Protein AF-A0A2G7GQF1-F1 (afdb_monomer_lite)

pLDDT: mean 88.8, std 12.89, range [48.72, 98.44]

Sequence (155 aa):
MIDSLTLSLQQREAQQLVEPTGWARVDRNIDKIVQALANAKNEEDYQAVGLLCREAIISLAQAVYDPNLHPSLDEVNPSKTDAKRMLEDYIATQLLGGSNESLRKYVKDAYQLTVTLQHKRNANFRETALCVEATRSLVNAIAIISGQRDPYIDF

Foldseek 3Di:
DQDPVNVVVVVVVVVPVDPALPLVQLRVLLVVLVVLLVPDDALVSLLVSLVSLLSSLLSLLLVQADCVQFPFPVNDDDDSSNSVRSVLSSCCRLQDDPVCPVVSVLLNVLVVLSVVLNPDSHRDSVSSVSNSVSSVVNSVSSSVSVCSPPDDDDD

Radius of gyration: 17.21 Å; chains: 1; bounding box: 61×35×44 Å

Structure (mmCIF, N/CA/C/O backbone):
data_AF-A0A2G7GQF1-F1
#
_entry.id   AF-A0A2G7GQF1-F1
#
loop_
_atom_site.group_PDB
_atom_site.id
_atom_site.type_symbol
_atom_site.label_atom_id
_atom_site.label_alt_id
_atom_site.label_comp_id
_atom_site.label_asym_id
_atom_site.label_entity_id
_atom_site.label_seq_id
_atom_site.pdbx_PDB_ins_code
_atom_site.Cartn_x
_atom_site.Cartn_y
_atom_site.Cartn_z
_atom_site.occupancy
_atom_site.B_iso_or_equiv
_atom_site.auth_seq_id
_atom_site.auth_comp_id
_atom_site.auth_asym_id
_atom_site.auth_atom_id
_atom_site.pdbx_PDB_model_num
ATOM 1 N N . MET A 1 1 ? -39.326 -4.809 3.676 1.00 53.56 1 MET A N 1
ATOM 2 C CA . MET A 1 1 ? -38.369 -4.753 4.799 1.00 53.56 1 MET A CA 1
ATOM 3 C C . MET A 1 1 ? -37.275 -5.743 4.443 1.00 53.56 1 MET A C 1
ATOM 5 O O . MET A 1 1 ? -37.573 -6.925 4.380 1.00 53.56 1 MET A O 1
ATOM 9 N N . ILE A 1 2 ? -36.102 -5.271 4.012 1.00 52.12 2 ILE A N 1
ATOM 10 C CA . ILE A 1 2 ? -34.994 -6.166 3.645 1.00 52.12 2 ILE A CA 1
ATOM 11 C C . ILE A 1 2 ? -34.480 -6.774 4.949 1.00 52.12 2 ILE A C 1
ATOM 13 O O . ILE A 1 2 ? -34.131 -6.032 5.865 1.00 52.12 2 ILE A O 1
ATOM 17 N N . ASP A 1 3 ? -34.530 -8.100 5.057 1.00 77.19 3 ASP A N 1
ATOM 18 C CA . ASP A 1 3 ? -34.190 -8.806 6.290 1.00 77.19 3 ASP A CA 1
ATOM 19 C C . ASP A 1 3 ? -32.677 -8.726 6.558 1.00 77.19 3 ASP A C 1
ATOM 21 O O . ASP A 1 3 ? -31.877 -8.702 5.618 1.00 77.19 3 ASP A O 1
ATOM 25 N N . SER A 1 4 ? -32.280 -8.676 7.830 1.00 69.69 4 SER A N 1
ATOM 26 C CA . SER A 1 4 ? -30.897 -8.412 8.285 1.00 69.69 4 SER A CA 1
ATOM 27 C C . SER A 1 4 ? -29.850 -9.377 7.703 1.00 69.69 4 SER A C 1
ATOM 29 O O . SER A 1 4 ? -28.697 -9.007 7.466 1.00 69.69 4 SER A O 1
ATOM 31 N N . LEU A 1 5 ? -30.271 -10.604 7.393 1.00 71.94 5 LEU A N 1
ATOM 32 C CA . LEU A 1 5 ? -29.480 -11.613 6.691 1.00 71.94 5 LEU A CA 1
ATOM 33 C C . LEU A 1 5 ? -29.147 -11.191 5.255 1.00 71.94 5 LEU A C 1
ATOM 35 O O . LEU A 1 5 ? -28.013 -11.323 4.818 1.00 71.94 5 LEU A O 1
ATOM 39 N N . THR A 1 6 ? -30.101 -10.602 4.542 1.00 71.19 6 THR A N 1
ATOM 40 C CA . THR A 1 6 ? -29.898 -10.095 3.176 1.00 71.19 6 THR A CA 1
ATOM 41 C C . THR A 1 6 ? -28.941 -8.906 3.171 1.00 71.19 6 THR A C 1
ATOM 43 O O . THR A 1 6 ? -28.067 -8.816 2.317 1.00 71.19 6 THR A O 1
ATOM 46 N N . LEU A 1 7 ? -29.061 -8.020 4.168 1.00 67.25 7 LEU A N 1
ATOM 47 C CA . LEU A 1 7 ? -28.183 -6.859 4.307 1.00 67.25 7 LEU A CA 1
ATOM 48 C C . LEU A 1 7 ? -26.737 -7.280 4.621 1.00 67.25 7 LEU A C 1
ATOM 50 O O . LEU A 1 7 ? -25.797 -6.747 4.041 1.00 67.25 7 LEU A O 1
ATOM 54 N N . SER A 1 8 ? -26.560 -8.263 5.509 1.00 64.44 8 SER A N 1
ATOM 55 C CA . SER A 1 8 ? -25.238 -8.797 5.862 1.00 64.44 8 SER A CA 1
ATOM 56 C C . SER A 1 8 ? -24.597 -9.610 4.733 1.00 64.44 8 SER A C 1
ATOM 58 O O . SER A 1 8 ? -23.379 -9.557 4.571 1.00 64.44 8 SER A O 1
ATOM 60 N N . LEU A 1 9 ? -25.392 -10.308 3.917 1.00 63.69 9 LEU A N 1
ATOM 61 C CA . LEU A 1 9 ? -24.915 -10.976 2.704 1.00 63.69 9 LEU A CA 1
ATOM 62 C C . LEU A 1 9 ? -24.487 -9.965 1.640 1.00 63.69 9 LEU A C 1
ATOM 64 O O . LEU A 1 9 ? -23.380 -10.080 1.134 1.00 63.69 9 LEU A O 1
ATOM 68 N N . GLN A 1 10 ? -25.279 -8.919 1.390 1.00 56.94 10 GLN A N 1
ATOM 69 C CA . GLN A 1 10 ? -24.894 -7.844 0.468 1.00 56.94 10 GLN A CA 1
ATOM 70 C C . GLN A 1 10 ? -23.654 -7.077 0.949 1.00 56.94 10 GLN A C 1
ATOM 72 O O . GLN A 1 10 ? -22.807 -6.702 0.144 1.00 56.94 10 GLN A O 1
ATOM 77 N N . GLN A 1 11 ? -23.504 -6.864 2.260 1.00 55.69 11 GLN A N 1
ATOM 78 C CA . GLN A 1 11 ? -22.294 -6.267 2.835 1.00 55.69 11 GLN A CA 1
ATOM 79 C C . GLN A 1 11 ? -21.071 -7.180 2.690 1.00 55.69 11 GLN A C 1
ATOM 81 O O . GLN A 1 11 ? -19.982 -6.681 2.415 1.00 55.69 11 GLN A O 1
ATOM 86 N N . ARG A 1 12 ? -21.242 -8.501 2.834 1.00 52.59 12 ARG A N 1
ATOM 87 C CA . ARG A 1 12 ? -20.180 -9.486 2.588 1.00 52.59 12 ARG A CA 1
ATOM 88 C C . ARG A 1 12 ? -19.806 -9.569 1.113 1.00 52.59 12 ARG A C 1
ATOM 90 O O . ARG A 1 12 ? -18.622 -9.524 0.818 1.00 52.59 12 ARG A O 1
ATOM 97 N N . GLU A 1 13 ? -20.778 -9.613 0.206 1.00 50.56 13 GLU A N 1
ATOM 98 C CA . GLU A 1 13 ? -20.553 -9.611 -1.246 1.00 50.56 13 GLU A CA 1
ATOM 99 C C . GLU A 1 13 ? -19.861 -8.319 -1.702 1.00 50.56 13 GLU A C 1
ATOM 101 O O . GLU A 1 13 ? -18.904 -8.373 -2.468 1.00 50.56 13 GLU A O 1
ATOM 106 N N . ALA A 1 14 ? -20.255 -7.158 -1.165 1.00 50.78 14 ALA A N 1
ATOM 107 C CA . ALA A 1 14 ? -19.585 -5.887 -1.443 1.00 50.78 14 ALA A CA 1
ATOM 108 C C . ALA A 1 14 ? -18.156 -5.823 -0.866 1.00 50.78 14 ALA A C 1
ATOM 110 O O . ALA A 1 14 ? -17.279 -5.203 -1.467 1.00 50.78 14 ALA A O 1
ATOM 111 N N . GLN A 1 15 ? -17.898 -6.476 0.275 1.00 50.59 15 GLN A N 1
ATOM 112 C CA . GLN A 1 15 ? -16.542 -6.667 0.810 1.00 50.59 15 GLN A CA 1
ATOM 113 C C . GLN A 1 15 ? -15.720 -7.665 -0.026 1.00 50.59 15 GLN A C 1
ATOM 115 O O . GLN A 1 15 ? -14.504 -7.516 -0.109 1.00 50.59 15 GLN A O 1
ATOM 120 N N . GLN A 1 16 ? -16.371 -8.630 -0.682 1.00 48.72 16 GLN A N 1
ATOM 121 C CA . GLN A 1 16 ? -15.760 -9.654 -1.538 1.00 48.72 16 GLN A CA 1
ATOM 122 C C . GLN A 1 16 ? -15.339 -9.154 -2.929 1.00 48.72 16 GLN A C 1
ATOM 124 O O . GLN A 1 16 ? -14.656 -9.882 -3.642 1.00 48.72 16 GLN A O 1
ATOM 129 N N . LEU A 1 17 ? -15.714 -7.934 -3.329 1.00 51.75 17 LEU A N 1
ATOM 130 C CA . LEU A 1 17 ? -15.418 -7.402 -4.668 1.00 51.75 17 LEU A CA 1
ATOM 131 C C . LEU A 1 17 ? -13.939 -7.068 -4.911 1.00 51.75 17 LEU A C 1
ATOM 133 O O . LEU A 1 17 ? -13.555 -6.847 -6.057 1.00 51.75 17 LEU A O 1
ATOM 137 N N . VAL A 1 18 ? -13.103 -7.004 -3.872 1.00 61.78 18 VAL A N 1
ATOM 138 C CA . VAL A 1 18 ? -11.657 -6.858 -4.066 1.00 61.78 18 VAL A CA 1
ATOM 139 C C . VAL A 1 18 ? -11.042 -8.237 -3.965 1.00 61.78 18 VAL A C 1
ATOM 141 O O . VAL A 1 18 ? -10.831 -8.750 -2.867 1.00 61.78 18 VAL A O 1
ATOM 144 N N . GLU A 1 19 ? -10.768 -8.838 -5.119 1.00 77.38 19 GLU A N 1
ATOM 145 C CA . GLU A 1 19 ? -10.019 -10.086 -5.162 1.00 77.38 19 GLU A CA 1
ATOM 146 C C . GLU A 1 19 ? -8.709 -9.937 -4.367 1.00 77.38 19 GLU A C 1
ATOM 148 O O . GLU A 1 19 ? -8.081 -8.875 -4.421 1.00 77.38 19 GLU A O 1
ATOM 153 N N . PRO A 1 20 ? -8.255 -10.962 -3.630 1.00 87.44 20 PRO A N 1
ATOM 154 C CA . PRO A 1 20 ? -6.952 -10.926 -2.975 1.00 87.44 20 PRO A CA 1
ATOM 155 C C . PRO A 1 20 ? -5.849 -10.605 -3.982 1.00 87.44 20 PRO A C 1
ATOM 157 O O . PRO A 1 20 ? -5.920 -11.013 -5.141 1.00 87.44 20 PRO A O 1
ATOM 160 N N . THR A 1 21 ? -4.829 -9.866 -3.563 1.00 93.19 21 THR A N 1
ATOM 161 C CA . THR A 1 21 ? -3.654 -9.612 -4.404 1.00 93.19 21 THR A CA 1
ATOM 162 C C . THR A 1 21 ? -2.839 -10.878 -4.634 1.00 93.19 21 THR A C 1
ATOM 164 O O . THR A 1 21 ? -1.997 -10.892 -5.508 1.00 93.19 21 THR A O 1
ATOM 167 N N . GLY A 1 22 ? -3.019 -11.938 -3.845 1.00 93.00 22 GLY A N 1
ATOM 168 C CA . GLY A 1 22 ? -2.166 -13.128 -3.914 1.00 93.00 22 GLY A CA 1
ATOM 169 C C . GLY A 1 22 ? -0.879 -12.976 -3.097 1.00 93.00 22 GLY A C 1
ATOM 170 O O . GLY A 1 22 ? -0.260 -13.973 -2.719 1.00 93.00 22 GLY A O 1
ATOM 171 N N . TRP A 1 23 ? -0.519 -11.753 -2.695 1.00 97.25 23 TRP A N 1
ATOM 172 C CA . TRP A 1 23 ? 0.494 -11.519 -1.673 1.00 97.25 23 TRP A CA 1
ATOM 173 C C . TRP A 1 23 ? -0.133 -11.643 -0.285 1.00 97.25 23 TRP A C 1
ATOM 175 O O . TRP A 1 23 ? -0.563 -10.664 0.324 1.00 97.25 23 TRP A O 1
ATOM 185 N N . ALA A 1 24 ? -0.104 -12.856 0.272 1.00 96.38 24 ALA A N 1
ATOM 186 C CA . ALA A 1 24 ? -0.789 -13.200 1.523 1.00 96.38 24 ALA A CA 1
ATOM 187 C C . ALA A 1 24 ? -0.537 -12.234 2.702 1.00 96.38 24 ALA A C 1
ATOM 189 O O . ALA A 1 24 ? -1.401 -12.054 3.560 1.00 96.38 24 ALA A O 1
ATOM 190 N N . ARG A 1 25 ? 0.649 -11.612 2.800 1.00 97.50 25 ARG A N 1
ATOM 191 C CA . ARG A 1 25 ? 0.923 -10.615 3.852 1.00 97.50 25 ARG A CA 1
ATOM 192 C C . ARG A 1 25 ? 0.217 -9.282 3.589 1.00 97.50 25 ARG A C 1
ATOM 194 O O . ARG A 1 25 ? -0.290 -8.698 4.542 1.00 97.50 25 ARG A O 1
ATOM 201 N N . VAL A 1 26 ? 0.178 -8.831 2.337 1.00 98.06 26 VAL A N 1
ATOM 202 C CA . VAL A 1 26 ? -0.535 -7.616 1.922 1.00 98.06 26 VAL A CA 1
ATOM 203 C C . VAL A 1 26 ? -2.026 -7.795 2.181 1.00 98.06 26 VAL A C 1
ATOM 205 O O . VAL A 1 26 ? -2.612 -6.978 2.886 1.00 98.06 26 VAL A O 1
ATOM 208 N N . ASP A 1 27 ? -2.596 -8.917 1.739 1.00 97.00 27 ASP A N 1
ATOM 209 C CA . ASP A 1 27 ? -4.024 -9.221 1.894 1.00 97.00 27 ASP A CA 1
ATOM 210 C C . ASP A 1 27 ? -4.448 -9.217 3.370 1.00 97.00 27 ASP A C 1
ATOM 212 O O . ASP A 1 27 ? -5.345 -8.476 3.769 1.00 97.00 27 ASP A O 1
ATOM 216 N N . ARG A 1 28 ? -3.703 -9.925 4.234 1.00 96.88 28 ARG A N 1
ATOM 217 C CA . ARG A 1 28 ? -3.961 -9.914 5.685 1.00 96.88 28 ARG A CA 1
ATOM 218 C C . ARG A 1 28 ? -3.863 -8.525 6.310 1.00 96.88 28 ARG A C 1
ATOM 220 O O . ARG A 1 28 ? -4.551 -8.255 7.293 1.00 96.88 28 ARG A O 1
ATOM 227 N N . ASN A 1 29 ? -2.965 -7.669 5.825 1.00 97.38 29 ASN A N 1
ATOM 228 C CA . ASN A 1 29 ? -2.855 -6.310 6.348 1.00 97.38 29 ASN A CA 1
ATOM 229 C C . ASN A 1 29 ? -4.046 -5.456 5.911 1.00 97.38 29 ASN A C 1
ATOM 231 O O . ASN A 1 29 ? -4.565 -4.705 6.732 1.00 97.38 29 ASN A O 1
ATOM 235 N N . ILE A 1 30 ? -4.520 -5.607 4.673 1.00 96.94 30 ILE A N 1
ATOM 236 C CA . ILE A 1 30 ? -5.715 -4.911 4.184 1.00 96.94 30 ILE A CA 1
ATOM 237 C C . ILE A 1 30 ? -6.952 -5.321 4.987 1.00 96.94 30 ILE A C 1
ATOM 239 O O . ILE A 1 30 ? -7.674 -4.441 5.458 1.00 96.94 30 ILE A O 1
ATOM 243 N N . ASP A 1 31 ? -7.139 -6.613 5.258 1.00 95.62 31 ASP A N 1
ATOM 244 C CA . ASP A 1 31 ? -8.241 -7.091 6.103 1.00 95.62 31 ASP A CA 1
ATOM 245 C C . ASP A 1 31 ? -8.203 -6.462 7.501 1.00 95.62 31 ASP A C 1
ATOM 247 O O . ASP A 1 31 ? -9.212 -5.957 8.002 1.00 95.62 31 ASP A O 1
ATOM 251 N N . LYS A 1 32 ? -7.018 -6.431 8.125 1.00 96.94 32 LYS A N 1
ATOM 252 C CA . LYS A 1 32 ? -6.823 -5.797 9.437 1.00 96.94 32 LYS A CA 1
ATOM 253 C C . LYS A 1 32 ? -7.129 -4.305 9.408 1.00 96.94 32 LYS A C 1
ATOM 255 O O . LYS A 1 32 ? -7.743 -3.809 10.346 1.00 96.94 32 LYS A O 1
ATOM 260 N N . ILE A 1 33 ? -6.712 -3.591 8.361 1.00 96.44 33 ILE A N 1
ATOM 261 C CA . ILE A 1 33 ? -6.980 -2.156 8.203 1.00 96.44 33 ILE A CA 1
ATOM 262 C C . ILE A 1 33 ? -8.487 -1.901 8.140 1.00 96.44 33 ILE A C 1
ATOM 264 O O . ILE A 1 33 ? -8.988 -1.031 8.851 1.00 96.44 33 ILE A O 1
ATOM 268 N N . VAL A 1 34 ? -9.213 -2.673 7.324 1.00 94.69 34 VAL A N 1
ATOM 269 C CA . VAL A 1 34 ? -10.669 -2.538 7.170 1.00 94.69 34 VAL A CA 1
ATOM 270 C C . VAL A 1 34 ? -11.377 -2.804 8.498 1.00 94.69 34 VAL A C 1
ATOM 272 O O . VAL A 1 34 ? -12.217 -2.008 8.920 1.00 94.69 34 VAL A O 1
ATOM 275 N N . GLN A 1 35 ? -11.002 -3.881 9.191 1.00 95.50 35 GLN A N 1
ATOM 276 C CA . GLN A 1 35 ? -11.566 -4.211 10.501 1.00 95.50 35 GLN A CA 1
ATOM 277 C C . GLN A 1 35 ? -11.243 -3.145 11.555 1.00 95.50 35 GLN A C 1
ATOM 279 O O . GLN A 1 35 ? -12.116 -2.781 12.341 1.00 95.50 35 GLN A O 1
ATOM 284 N N . ALA A 1 36 ? -10.016 -2.623 11.579 1.00 95.88 36 ALA A N 1
ATOM 285 C CA . ALA A 1 36 ? -9.610 -1.601 12.535 1.00 95.88 36 ALA A CA 1
ATOM 286 C C . ALA A 1 36 ? -10.355 -0.280 12.298 1.00 95.88 36 ALA A C 1
ATOM 288 O O . ALA A 1 36 ? -10.904 0.282 13.243 1.00 95.88 36 ALA A O 1
ATOM 289 N N . LEU A 1 37 ? -10.462 0.179 11.044 1.00 95.69 37 LEU A N 1
ATOM 290 C CA . LEU A 1 37 ? -11.188 1.408 10.713 1.00 95.69 37 LEU A CA 1
ATOM 291 C C . LEU A 1 37 ? -12.676 1.311 11.075 1.00 95.69 37 LEU A C 1
ATOM 293 O O . LEU A 1 37 ? -13.233 2.271 11.600 1.00 95.69 37 LEU A O 1
ATOM 297 N N . ALA A 1 38 ? -13.310 0.158 10.839 1.00 94.56 38 ALA A N 1
ATOM 298 C CA . ALA A 1 38 ? -14.719 -0.057 11.175 1.00 94.56 38 ALA A CA 1
ATOM 299 C C . ALA A 1 38 ? -15.006 0.030 12.686 1.00 94.56 38 ALA A C 1
ATOM 301 O O . ALA A 1 38 ? -16.128 0.340 13.082 1.00 94.56 38 ALA A O 1
ATOM 302 N N . ASN A 1 39 ? -14.002 -0.244 13.523 1.00 94.81 39 ASN A N 1
ATOM 303 C CA . ASN A 1 39 ? -14.125 -0.240 14.979 1.00 94.81 39 ASN A CA 1
ATOM 304 C C . ASN A 1 39 ? -13.539 1.013 15.6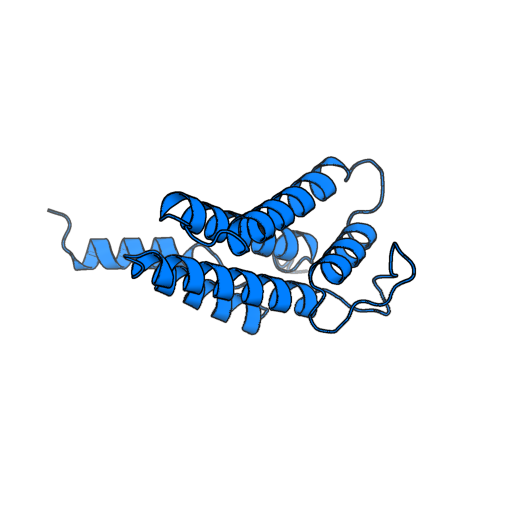48 1.00 94.81 39 ASN A C 1
ATOM 306 O O . ASN A 1 39 ? -13.733 1.179 16.852 1.00 94.81 39 ASN A O 1
ATOM 310 N N . ALA A 1 40 ? -12.847 1.875 14.899 1.00 95.06 40 ALA A N 1
ATOM 311 C CA . ALA A 1 40 ? -12.159 3.044 15.430 1.00 95.06 40 ALA A CA 1
ATOM 312 C C . ALA A 1 40 ? -13.137 4.128 15.908 1.00 95.06 40 ALA A C 1
ATOM 314 O O . ALA A 1 40 ? -14.087 4.477 15.203 1.00 95.06 40 ALA A O 1
ATOM 315 N N . LYS A 1 41 ? -12.901 4.674 17.106 1.00 95.19 41 LYS A N 1
ATOM 316 C CA . LYS A 1 41 ? -13.786 5.665 17.746 1.00 95.19 41 LYS A CA 1
ATOM 317 C C . LYS A 1 41 ? -13.064 6.926 18.201 1.00 95.19 41 LYS A C 1
ATOM 319 O O . LYS A 1 41 ? -13.704 7.970 18.323 1.00 95.19 41 LYS A O 1
ATOM 324 N N . ASN A 1 42 ? -11.766 6.841 18.461 1.00 93.50 42 ASN A N 1
ATOM 325 C CA . ASN A 1 42 ? -10.958 7.923 19.018 1.00 93.50 42 ASN A CA 1
ATOM 326 C C . ASN A 1 42 ? -9.620 8.073 18.277 1.00 93.50 42 ASN A C 1
ATOM 328 O O . ASN A 1 42 ? -9.317 7.339 17.336 1.00 93.50 42 ASN A O 1
ATOM 332 N N . GLU A 1 43 ? -8.843 9.071 18.690 1.00 91.88 43 GLU A N 1
ATOM 333 C CA . GLU A 1 43 ? -7.568 9.431 18.068 1.00 91.88 43 GLU A CA 1
ATOM 334 C C . GLU A 1 43 ? -6.542 8.293 18.142 1.00 91.88 43 GLU A C 1
ATOM 336 O O . GLU A 1 43 ? -5.831 8.046 17.168 1.00 91.88 43 GLU A O 1
ATOM 341 N N . GLU A 1 44 ? -6.499 7.550 19.247 1.00 92.19 44 GLU A N 1
ATOM 342 C CA . GLU A 1 44 ? -5.611 6.403 19.425 1.00 92.19 44 GLU A CA 1
ATOM 343 C C . GLU A 1 44 ? -5.941 5.270 18.442 1.00 92.19 44 GLU A C 1
ATOM 345 O O . GLU A 1 44 ? -5.039 4.710 17.811 1.00 92.19 44 GLU A O 1
ATOM 350 N N . ASP A 1 45 ? -7.229 4.976 18.242 1.00 94.50 45 ASP A N 1
ATOM 351 C CA . ASP A 1 45 ? -7.677 3.998 17.250 1.00 94.50 45 ASP A CA 1
ATOM 352 C C . ASP A 1 45 ? -7.298 4.447 15.829 1.00 94.50 45 ASP A C 1
ATOM 354 O O . ASP A 1 45 ? -6.800 3.659 15.021 1.00 94.50 45 ASP A O 1
ATOM 358 N N . TYR A 1 46 ? -7.489 5.732 15.515 1.00 93.62 46 TYR A N 1
ATOM 359 C CA . TYR A 1 46 ? -7.132 6.307 14.217 1.00 93.62 46 TYR A CA 1
ATOM 360 C C . TYR A 1 46 ? -5.626 6.229 13.937 1.00 93.62 46 TYR A C 1
ATOM 362 O O . TYR A 1 46 ? -5.229 5.892 12.817 1.00 93.62 46 TYR A O 1
ATOM 370 N N . GLN A 1 47 ? -4.786 6.470 14.944 1.00 91.31 47 GLN A N 1
ATOM 371 C CA . GLN A 1 47 ? -3.340 6.268 14.843 1.00 91.31 47 GLN A CA 1
ATOM 372 C C . GLN A 1 47 ? -2.990 4.792 14.614 1.00 91.31 47 GLN A C 1
ATOM 374 O O . GLN A 1 47 ? -2.147 4.487 13.766 1.00 91.31 47 GLN A O 1
ATOM 379 N N . ALA A 1 48 ? -3.653 3.865 15.316 1.00 93.25 48 ALA A N 1
ATOM 380 C CA . ALA A 1 48 ? -3.437 2.430 15.139 1.00 93.25 48 ALA A CA 1
ATOM 381 C C . ALA A 1 48 ? -3.767 1.968 13.707 1.00 93.25 48 ALA A C 1
ATOM 383 O O . ALA A 1 48 ? -3.002 1.206 13.111 1.00 93.25 48 ALA A O 1
ATOM 384 N N . VAL A 1 49 ? -4.844 2.489 13.107 1.00 94.94 49 VAL A N 1
ATOM 385 C CA . VAL A 1 49 ? -5.165 2.254 11.687 1.00 94.94 49 VAL A CA 1
ATOM 386 C C . VAL A 1 49 ? -4.059 2.792 10.771 1.00 94.94 49 VAL A C 1
ATOM 388 O O . VAL A 1 49 ? -3.655 2.108 9.829 1.00 94.94 49 VAL A O 1
ATOM 391 N N . GLY A 1 50 ? -3.516 3.979 11.057 1.00 93.19 50 GLY A N 1
ATOM 392 C CA . GLY A 1 50 ? -2.377 4.538 10.320 1.00 93.19 50 GLY A CA 1
ATOM 393 C C . GLY A 1 50 ? -1.130 3.645 10.374 1.00 93.19 50 GLY A C 1
ATOM 394 O O . GLY A 1 50 ? -0.492 3.408 9.346 1.00 93.19 50 GLY A O 1
ATOM 395 N N . LEU A 1 51 ? -0.816 3.075 11.541 1.00 93.06 51 LEU A N 1
ATOM 396 C CA . LEU A 1 51 ? 0.287 2.118 11.693 1.00 93.06 51 LEU A CA 1
ATOM 397 C C . LEU A 1 51 ? 0.075 0.854 10.848 1.00 93.06 51 LEU A C 1
ATOM 399 O O . LEU A 1 51 ? 1.017 0.378 10.213 1.00 93.06 51 LEU A O 1
ATOM 403 N N . LEU A 1 52 ? -1.157 0.340 10.786 1.00 95.88 52 LEU A N 1
ATOM 404 C CA . LEU A 1 52 ? -1.495 -0.796 9.925 1.00 95.88 52 LEU A CA 1
ATOM 405 C C . LEU A 1 52 ? -1.344 -0.452 8.435 1.00 95.88 52 LEU A C 1
ATOM 407 O O . LEU A 1 52 ? -0.818 -1.268 7.680 1.00 95.88 52 LEU A O 1
ATOM 411 N N . CYS A 1 53 ? -1.726 0.760 8.017 1.00 96.38 53 CYS A N 1
ATOM 412 C CA . CYS A 1 53 ? -1.509 1.236 6.646 1.00 96.38 53 CYS A CA 1
ATOM 413 C C . CYS A 1 53 ? -0.018 1.247 6.286 1.00 96.38 53 CYS A C 1
ATOM 415 O O . CYS A 1 53 ? 0.370 0.767 5.222 1.00 96.38 53 CYS A O 1
ATOM 417 N N . ARG A 1 54 ? 0.842 1.716 7.198 1.00 95.44 54 ARG A N 1
ATOM 418 C CA . ARG A 1 54 ? 2.298 1.682 7.001 1.00 95.44 54 ARG A CA 1
ATOM 419 C C . ARG A 1 54 ? 2.817 0.259 6.808 1.00 95.44 54 ARG A C 1
ATOM 421 O O . ARG A 1 54 ? 3.612 0.007 5.907 1.00 95.44 54 ARG A O 1
ATOM 428 N N . GLU A 1 55 ? 2.356 -0.670 7.638 1.00 96.44 55 GLU A N 1
ATOM 429 C CA . GLU A 1 55 ? 2.753 -2.077 7.571 1.00 96.44 55 GLU A CA 1
ATOM 430 C C . GLU A 1 55 ? 2.278 -2.760 6.275 1.00 96.44 55 GLU A C 1
ATOM 432 O O . GLU A 1 55 ? 3.016 -3.558 5.689 1.00 96.44 55 GLU A O 1
ATOM 437 N N . ALA A 1 56 ? 1.084 -2.410 5.778 1.00 97.38 56 ALA A N 1
ATOM 438 C CA . ALA A 1 56 ? 0.608 -2.836 4.462 1.00 97.38 56 ALA A CA 1
ATOM 439 C C . ALA A 1 56 ? 1.543 -2.367 3.342 1.00 97.38 56 ALA A C 1
ATOM 441 O O . ALA A 1 56 ? 1.920 -3.172 2.496 1.00 97.38 56 ALA A O 1
ATOM 442 N N . ILE A 1 57 ? 1.975 -1.106 3.370 1.00 97.56 57 ILE A N 1
ATOM 443 C CA . ILE A 1 57 ? 2.842 -0.532 2.333 1.00 97.56 57 ILE A CA 1
ATOM 444 C C . ILE A 1 57 ? 4.250 -1.126 2.375 1.00 97.56 57 ILE A C 1
ATOM 446 O O . ILE A 1 57 ? 4.807 -1.440 1.328 1.00 97.56 57 ILE A O 1
ATOM 450 N N . ILE A 1 58 ? 4.813 -1.347 3.567 1.00 97.75 58 ILE A N 1
ATOM 451 C CA . ILE A 1 58 ? 6.087 -2.068 3.708 1.00 97.75 58 ILE A CA 1
ATOM 452 C C . ILE A 1 58 ? 5.957 -3.486 3.144 1.00 97.75 58 ILE A C 1
ATOM 454 O O . ILE A 1 58 ? 6.833 -3.941 2.415 1.00 97.75 58 ILE A O 1
ATOM 458 N N . SER A 1 59 ? 4.855 -4.174 3.447 1.00 98.44 59 SER A N 1
ATOM 459 C CA . SER A 1 59 ? 4.614 -5.528 2.939 1.00 98.44 59 SER A CA 1
ATOM 460 C C . SER A 1 59 ? 4.441 -5.553 1.419 1.00 98.44 59 SER A C 1
ATOM 462 O O . SER A 1 59 ? 4.938 -6.473 0.780 1.00 98.44 59 SER A O 1
ATOM 464 N N . LEU A 1 60 ? 3.777 -4.545 0.846 1.00 98.44 60 LEU A N 1
ATOM 465 C CA . LEU A 1 60 ? 3.628 -4.378 -0.599 1.00 98.44 60 LEU A CA 1
ATOM 466 C C . LEU A 1 60 ? 4.987 -4.153 -1.262 1.00 98.44 60 LEU A C 1
ATOM 468 O O . LEU A 1 60 ? 5.331 -4.856 -2.204 1.00 98.44 60 LEU A O 1
ATOM 472 N N . ALA A 1 61 ? 5.779 -3.220 -0.731 1.00 98.12 61 ALA A N 1
ATOM 473 C CA . ALA A 1 61 ? 7.110 -2.913 -1.236 1.00 98.12 61 ALA A CA 1
ATOM 474 C C . ALA A 1 61 ? 8.015 -4.154 -1.239 1.00 98.12 61 ALA A C 1
ATOM 476 O O . ALA A 1 61 ? 8.636 -4.465 -2.248 1.00 98.12 61 ALA A O 1
ATOM 477 N N . GLN A 1 62 ? 8.019 -4.913 -0.139 1.00 98.25 62 GLN A N 1
ATOM 478 C CA . GLN A 1 62 ? 8.759 -6.173 -0.030 1.00 98.25 62 GLN A CA 1
ATOM 479 C C . GLN A 1 62 ? 8.270 -7.253 -1.001 1.00 98.25 62 GLN A C 1
ATOM 481 O O . GLN A 1 62 ? 9.057 -8.113 -1.381 1.00 98.25 62 GLN A O 1
ATOM 486 N N . ALA A 1 63 ? 6.983 -7.249 -1.358 1.00 98.19 63 ALA A N 1
ATOM 487 C CA . ALA A 1 63 ? 6.409 -8.250 -2.249 1.00 98.19 63 ALA A CA 1
ATOM 488 C C . ALA A 1 63 ? 6.798 -8.029 -3.717 1.00 98.19 63 ALA A C 1
ATOM 490 O O . ALA A 1 63 ? 6.924 -9.004 -4.453 1.00 98.19 63 ALA A O 1
ATOM 491 N N . VAL A 1 64 ? 6.991 -6.773 -4.135 1.00 97.88 64 VAL A N 1
ATOM 492 C CA . VAL A 1 64 ? 7.276 -6.429 -5.540 1.00 97.88 64 VAL A CA 1
ATOM 493 C C . VAL A 1 64 ? 8.735 -6.086 -5.817 1.00 97.88 64 VAL A C 1
ATOM 495 O O . VAL A 1 64 ? 9.176 -6.172 -6.960 1.00 97.88 64 VAL A O 1
ATOM 498 N N . TYR A 1 65 ? 9.501 -5.694 -4.801 1.00 97.94 65 TYR A N 1
ATOM 499 C CA . TYR A 1 65 ? 10.886 -5.282 -4.985 1.00 97.94 65 TYR A CA 1
ATOM 500 C C . TYR A 1 65 ? 11.851 -6.475 -5.051 1.00 97.94 65 TYR A C 1
ATOM 502 O O . TYR A 1 65 ? 12.106 -7.148 -4.054 1.00 97.94 65 TYR A O 1
ATOM 510 N N . ASP A 1 66 ? 12.460 -6.671 -6.219 1.00 96.31 66 ASP A N 1
ATOM 511 C CA . ASP A 1 66 ? 13.670 -7.472 -6.422 1.00 96.31 66 ASP A CA 1
ATOM 512 C C . ASP A 1 66 ? 14.892 -6.565 -6.702 1.00 96.31 66 ASP A C 1
ATOM 514 O O . ASP A 1 66 ? 14.887 -5.857 -7.712 1.00 96.31 66 ASP A O 1
ATOM 518 N N . PRO A 1 67 ? 15.954 -6.583 -5.870 1.00 94.25 67 PRO A N 1
ATOM 519 C CA . PRO A 1 67 ? 17.150 -5.758 -6.076 1.00 94.25 67 PRO A CA 1
ATOM 520 C C . PRO A 1 67 ? 17.942 -6.095 -7.350 1.00 94.25 67 PRO A C 1
ATOM 522 O O . PRO A 1 67 ? 18.756 -5.286 -7.782 1.00 94.25 67 PRO A O 1
ATOM 525 N N . ASN A 1 68 ? 17.738 -7.271 -7.954 1.00 95.00 68 ASN A N 1
ATOM 526 C CA . ASN A 1 68 ? 18.386 -7.629 -9.219 1.00 95.00 68 ASN A CA 1
ATOM 527 C C . ASN A 1 68 ? 17.656 -7.039 -10.432 1.00 95.00 68 ASN A C 1
ATOM 529 O O . ASN A 1 68 ? 18.254 -6.906 -11.498 1.00 95.00 68 ASN A O 1
ATOM 533 N N . LEU A 1 69 ? 16.367 -6.719 -10.279 1.00 95.31 69 LEU A N 1
ATOM 534 C CA . LEU A 1 69 ? 15.518 -6.197 -11.350 1.00 95.31 69 LEU A CA 1
ATOM 535 C C . LEU A 1 69 ? 15.267 -4.694 -11.211 1.00 95.31 69 LEU A C 1
ATOM 537 O O . LEU A 1 69 ? 15.062 -4.029 -12.220 1.00 95.31 69 LEU A O 1
ATOM 541 N N . HIS A 1 70 ? 15.296 -4.159 -9.989 1.00 96.31 70 HIS A N 1
ATOM 542 C CA . HIS A 1 70 ? 14.966 -2.767 -9.690 1.00 96.31 70 HIS A CA 1
AT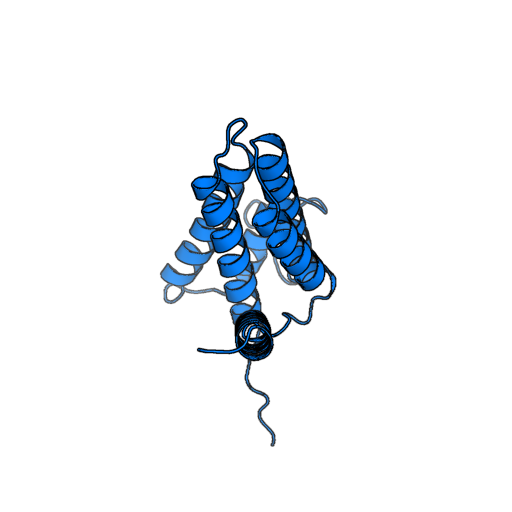OM 543 C C . HIS A 1 70 ? 16.207 -2.021 -9.185 1.00 96.31 70 HIS A C 1
ATOM 545 O O . HIS A 1 70 ? 16.474 -2.019 -7.981 1.00 96.31 70 HIS A O 1
ATOM 551 N N . PRO A 1 71 ? 17.002 -1.421 -10.086 1.00 93.00 71 PRO A N 1
ATOM 552 C CA . PRO A 1 71 ? 18.176 -0.658 -9.692 1.00 93.00 71 PRO A CA 1
ATOM 553 C C . PRO A 1 71 ? 17.775 0.597 -8.910 1.00 93.00 71 PRO A C 1
ATOM 555 O O . PRO A 1 71 ? 16.791 1.258 -9.245 1.00 93.00 71 PRO A O 1
ATOM 558 N N . SER A 1 72 ? 18.584 0.939 -7.907 1.00 91.56 72 SER A N 1
ATOM 559 C CA . SER A 1 72 ? 18.388 2.150 -7.109 1.00 91.56 72 SER A CA 1
ATOM 560 C C . SER A 1 72 ? 18.513 3.408 -7.967 1.00 91.56 72 SER A C 1
ATOM 562 O O . SER A 1 72 ? 19.499 3.591 -8.686 1.00 91.56 72 SER A O 1
ATOM 564 N N . LEU A 1 73 ? 17.526 4.297 -7.858 1.00 88.25 73 LEU A N 1
ATOM 565 C CA . LEU A 1 73 ? 17.529 5.593 -8.541 1.00 88.25 73 LEU A CA 1
ATOM 566 C C . LEU A 1 73 ? 18.526 6.600 -7.953 1.00 88.25 73 LEU A C 1
ATOM 568 O O . LEU A 1 73 ? 18.926 7.532 -8.651 1.00 88.25 73 LEU A O 1
ATOM 572 N N . ASP A 1 74 ? 18.885 6.453 -6.676 1.00 88.56 74 ASP A N 1
ATOM 573 C CA . ASP A 1 74 ? 19.757 7.371 -5.931 1.00 88.56 74 ASP A CA 1
ATOM 574 C C . ASP A 1 74 ? 21.098 6.736 -5.525 1.00 88.56 74 ASP A C 1
ATOM 576 O O . ASP A 1 74 ? 21.813 7.296 -4.697 1.00 88.56 74 ASP 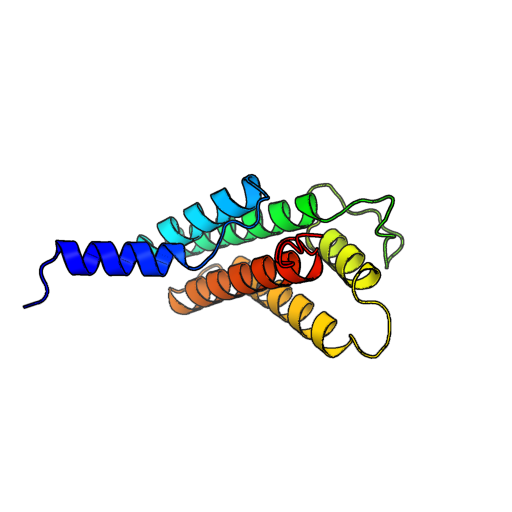A O 1
ATOM 580 N N . GLU A 1 75 ? 21.437 5.578 -6.104 1.00 89.38 75 GLU A N 1
ATOM 581 C CA . GLU A 1 75 ? 22.611 4.751 -5.772 1.00 89.38 75 GLU A CA 1
ATOM 582 C C . GLU A 1 75 ? 22.640 4.252 -4.309 1.00 89.38 75 GLU A C 1
ATOM 584 O O . GLU A 1 75 ? 23.634 3.679 -3.851 1.00 89.38 75 GLU A O 1
ATOM 589 N N . VAL A 1 76 ? 21.539 4.410 -3.565 1.00 90.62 76 VAL A N 1
ATOM 590 C CA . VAL A 1 76 ? 21.380 3.907 -2.200 1.00 90.62 76 VAL A CA 1
ATOM 591 C C . VAL A 1 76 ? 20.503 2.663 -2.208 1.00 90.62 76 VAL A C 1
ATOM 593 O O . VAL A 1 76 ? 19.319 2.701 -2.537 1.00 90.62 76 VAL A O 1
ATOM 596 N N . ASN A 1 77 ? 21.070 1.545 -1.755 1.00 90.12 77 ASN A N 1
ATOM 597 C CA . ASN A 1 77 ? 20.303 0.315 -1.593 1.00 90.12 77 ASN A CA 1
ATOM 598 C C . ASN A 1 77 ? 19.246 0.476 -0.483 1.00 90.12 77 ASN A C 1
ATOM 600 O O . ASN A 1 77 ? 19.608 0.806 0.655 1.00 90.12 77 ASN A O 1
ATOM 604 N N . PRO A 1 78 ? 17.958 0.202 -0.761 1.00 93.62 78 PRO A N 1
ATOM 605 C CA . PRO A 1 78 ? 16.913 0.303 0.245 1.00 93.62 78 PRO A CA 1
ATOM 606 C C . PRO A 1 78 ? 17.133 -0.678 1.400 1.00 93.62 78 PRO A C 1
ATOM 608 O O . PRO A 1 78 ? 17.469 -1.850 1.213 1.00 93.62 78 PRO A O 1
ATOM 611 N N . SER A 1 79 ? 16.876 -0.216 2.628 1.00 95.38 79 SER A N 1
ATOM 612 C CA . SER A 1 79 ? 16.775 -1.120 3.780 1.00 95.38 79 SER A CA 1
ATOM 613 C C . SER A 1 79 ? 15.524 -1.999 3.669 1.00 95.38 79 SER A C 1
ATOM 615 O O . SER A 1 79 ? 14.576 -1.649 2.971 1.00 95.38 79 SER A O 1
ATOM 617 N N . LYS A 1 80 ? 15.449 -3.098 4.434 1.00 94.19 80 LYS A N 1
ATOM 618 C CA . LYS A 1 80 ? 14.293 -4.021 4.411 1.00 94.19 80 LYS A CA 1
ATOM 619 C C . LYS A 1 80 ? 12.935 -3.354 4.672 1.00 94.19 80 LYS A C 1
ATOM 621 O O . LYS A 1 80 ? 11.913 -3.948 4.354 1.00 94.19 80 LYS A O 1
ATOM 626 N N . THR A 1 81 ? 12.904 -2.178 5.292 1.00 94.56 81 THR A N 1
ATOM 627 C CA . THR A 1 81 ? 11.675 -1.438 5.613 1.00 94.56 81 THR A CA 1
ATOM 628 C C . THR A 1 81 ? 11.591 -0.086 4.905 1.00 94.56 81 THR A C 1
ATOM 630 O O . THR A 1 81 ? 10.672 0.687 5.182 1.00 94.56 81 THR A O 1
ATOM 633 N N . ASP A 1 82 ? 12.514 0.207 3.982 1.00 95.81 82 ASP A N 1
ATOM 634 C CA . ASP A 1 82 ? 12.500 1.431 3.178 1.00 95.81 82 ASP A CA 1
ATOM 635 C C . ASP A 1 82 ? 11.530 1.294 1.998 1.00 95.81 82 ASP A C 1
ATOM 637 O O . ASP A 1 82 ? 11.915 1.182 0.834 1.00 95.81 82 ASP A O 1
ATOM 641 N N . ALA A 1 83 ? 10.236 1.278 2.326 1.00 95.88 83 ALA A N 1
ATOM 642 C CA . ALA A 1 83 ? 9.168 1.097 1.350 1.00 95.88 83 ALA A CA 1
ATOM 643 C C . ALA A 1 83 ? 9.162 2.182 0.266 1.00 95.88 83 ALA A C 1
ATOM 645 O O . ALA A 1 83 ? 8.759 1.905 -0.860 1.00 95.88 83 ALA A O 1
ATOM 646 N N . LYS A 1 84 ? 9.621 3.399 0.598 1.00 94.62 84 LYS A N 1
ATOM 647 C CA . LYS A 1 84 ? 9.684 4.508 -0.353 1.00 94.62 84 LYS A CA 1
ATOM 648 C C . LYS A 1 84 ? 10.595 4.149 -1.518 1.00 94.62 84 LYS A C 1
ATOM 650 O O . LYS A 1 84 ? 10.132 4.121 -2.652 1.00 94.62 84 LYS A O 1
ATOM 655 N N . ARG A 1 85 ? 11.866 3.863 -1.221 1.00 96.00 85 ARG A N 1
ATOM 656 C CA . ARG A 1 85 ? 12.868 3.555 -2.245 1.00 96.00 85 ARG A CA 1
ATOM 657 C C . ARG A 1 85 ? 12.496 2.302 -3.023 1.00 96.00 85 ARG A C 1
ATOM 659 O O . ARG A 1 85 ? 12.436 2.347 -4.241 1.00 96.00 85 ARG A O 1
ATOM 666 N N . MET A 1 86 ? 12.106 1.238 -2.318 1.00 97.75 86 MET A N 1
ATOM 667 C CA . MET A 1 86 ? 11.666 -0.013 -2.947 1.00 97.75 86 MET A CA 1
ATOM 668 C C . MET A 1 86 ? 10.554 0.198 -3.981 1.00 97.75 86 MET A C 1
ATOM 670 O O . MET A 1 86 ? 10.623 -0.340 -5.084 1.00 97.75 86 MET A O 1
ATOM 674 N N . LEU A 1 87 ? 9.524 0.981 -3.638 1.00 97.19 87 LEU A N 1
ATOM 675 C CA . LEU A 1 87 ? 8.431 1.267 -4.565 1.00 97.19 87 LEU A CA 1
ATOM 676 C C . LEU A 1 87 ? 8.863 2.227 -5.675 1.00 97.19 87 LEU A C 1
ATOM 678 O O . LEU A 1 87 ? 8.461 2.025 -6.815 1.00 97.19 87 LEU A O 1
ATOM 682 N N . GLU A 1 88 ? 9.666 3.251 -5.382 1.00 95.50 88 GLU A N 1
ATOM 683 C CA . GLU A 1 88 ? 10.165 4.182 -6.401 1.00 95.50 88 GLU A CA 1
ATOM 684 C C . GLU A 1 88 ? 11.022 3.470 -7.461 1.00 95.50 88 GLU A C 1
ATOM 686 O O . GLU A 1 88 ? 10.783 3.683 -8.653 1.00 95.50 88 GLU A O 1
ATOM 691 N N . ASP A 1 89 ? 11.929 2.584 -7.044 1.00 96.44 89 ASP A N 1
ATOM 692 C CA . ASP A 1 89 ? 12.786 1.783 -7.927 1.00 96.44 89 ASP A CA 1
ATOM 693 C C . ASP A 1 89 ? 11.955 0.783 -8.756 1.00 96.44 89 ASP A C 1
ATOM 695 O O . ASP A 1 89 ? 12.116 0.676 -9.979 1.00 96.44 89 ASP A O 1
ATOM 699 N N . TYR A 1 90 ? 10.994 0.101 -8.116 1.00 97.56 90 TYR A N 1
ATOM 700 C CA . TYR A 1 90 ? 10.046 -0.792 -8.792 1.00 97.56 90 TYR A CA 1
ATOM 701 C C . TYR A 1 90 ? 9.238 -0.047 -9.865 1.00 97.56 90 TYR A C 1
ATOM 703 O O . TYR A 1 90 ? 9.236 -0.431 -11.035 1.00 97.56 90 TYR A O 1
ATOM 711 N N . ILE A 1 91 ? 8.592 1.062 -9.491 1.00 96.31 91 ILE A N 1
ATOM 712 C CA . ILE A 1 91 ? 7.754 1.868 -10.387 1.00 96.31 91 ILE A CA 1
ATOM 713 C C . ILE A 1 91 ? 8.577 2.409 -11.557 1.00 96.31 91 ILE A C 1
ATOM 715 O O . ILE A 1 91 ? 8.099 2.406 -12.690 1.00 96.31 91 ILE A O 1
ATOM 719 N N . ALA A 1 92 ? 9.798 2.886 -11.307 1.00 94.62 92 ALA A N 1
ATOM 720 C CA . ALA A 1 92 ? 10.657 3.409 -12.363 1.00 94.62 92 ALA A CA 1
ATOM 721 C C . ALA A 1 92 ? 11.037 2.337 -13.390 1.00 94.62 92 ALA A C 1
ATOM 723 O O . ALA A 1 92 ? 11.100 2.640 -14.580 1.00 94.62 92 ALA A O 1
ATOM 724 N N . THR A 1 93 ? 11.228 1.098 -12.937 1.00 95.88 93 THR A N 1
ATOM 725 C CA . THR A 1 93 ? 11.563 -0.037 -13.803 1.00 95.88 93 THR A CA 1
ATOM 726 C C . THR A 1 93 ? 10.354 -0.537 -14.594 1.00 95.88 93 THR A C 1
ATOM 728 O O . THR A 1 93 ? 10.461 -0.769 -15.794 1.00 95.88 93 THR A O 1
ATOM 731 N N . GLN A 1 94 ? 9.192 -0.692 -13.952 1.00 96.62 94 GLN A N 1
ATOM 732 C CA . GLN A 1 94 ? 8.000 -1.237 -14.617 1.00 96.62 94 GLN A CA 1
ATOM 733 C C . GLN A 1 94 ? 7.334 -0.226 -15.556 1.00 96.62 94 GLN A C 1
ATOM 735 O O . GLN A 1 94 ? 6.780 -0.586 -16.591 1.00 96.62 94 GLN A O 1
ATOM 740 N N . LEU A 1 95 ? 7.393 1.063 -15.215 1.00 95.38 95 LEU A N 1
ATOM 741 C CA . LEU A 1 95 ? 6.726 2.133 -15.950 1.00 95.38 95 LEU A CA 1
ATOM 742 C C . LEU A 1 95 ? 7.736 3.021 -16.682 1.00 95.38 95 LEU A C 1
ATOM 744 O O . LEU A 1 95 ? 7.737 4.242 -16.510 1.00 95.38 95 LEU A O 1
ATOM 748 N N . LEU A 1 96 ? 8.594 2.422 -17.509 1.00 93.25 96 LEU A N 1
ATOM 749 C CA . LEU A 1 96 ? 9.563 3.146 -18.339 1.00 93.25 96 LEU A CA 1
ATOM 750 C C . LEU A 1 96 ? 8.884 3.989 -19.431 1.00 93.25 96 LEU A C 1
ATOM 752 O O . LEU A 1 96 ? 7.742 3.752 -19.823 1.00 93.25 96 LEU A O 1
ATOM 756 N N . GLY A 1 97 ? 9.610 4.980 -19.950 1.00 93.50 97 GLY A N 1
ATOM 757 C CA . GLY A 1 97 ? 9.157 5.820 -21.061 1.00 93.50 97 GLY A CA 1
ATOM 758 C C . GLY A 1 97 ? 8.226 6.973 -20.663 1.00 93.50 97 GLY A C 1
ATOM 759 O O . GLY A 1 97 ? 7.615 6.997 -19.591 1.00 93.50 97 GLY A O 1
ATOM 760 N N . GLY A 1 98 ? 8.138 7.979 -21.536 1.00 93.00 98 GLY A N 1
ATOM 761 C CA . GLY A 1 98 ? 7.353 9.197 -21.291 1.00 93.00 98 GLY A CA 1
ATOM 762 C C . GLY A 1 98 ? 5.840 8.961 -21.235 1.00 93.00 98 GLY A C 1
ATOM 763 O O . GLY A 1 98 ? 5.153 9.604 -20.449 1.00 93.00 98 GLY A O 1
ATOM 764 N N . SER A 1 99 ? 5.323 7.981 -21.982 1.00 94.38 99 SER A N 1
ATOM 765 C CA . SER A 1 99 ? 3.888 7.648 -22.020 1.00 94.38 99 SER A CA 1
ATOM 766 C C . SER A 1 99 ? 3.313 7.223 -20.665 1.00 94.38 99 SER A C 1
ATOM 768 O O . SER A 1 99 ? 2.113 7.352 -20.449 1.00 94.38 99 SER A O 1
ATOM 770 N N . ASN A 1 100 ? 4.162 6.762 -19.742 1.00 96.25 100 ASN A N 1
ATOM 771 C CA . ASN A 1 100 ? 3.763 6.311 -18.411 1.00 96.25 100 ASN A CA 1
ATOM 772 C C . ASN A 1 100 ? 3.904 7.388 -17.317 1.00 96.25 100 ASN A C 1
ATOM 774 O O . ASN A 1 100 ? 3.760 7.090 -16.131 1.00 96.25 100 ASN A O 1
ATOM 778 N N . GLU A 1 101 ? 4.199 8.643 -17.670 1.00 95.56 101 GLU A N 1
ATOM 779 C CA . GLU A 1 101 ? 4.427 9.719 -16.695 1.00 95.56 101 GLU A CA 1
ATOM 780 C C . GLU A 1 101 ? 3.239 9.940 -15.749 1.00 95.56 101 GLU A C 1
ATOM 782 O O . GLU A 1 101 ? 3.425 10.012 -14.531 1.00 95.56 101 GLU A O 1
ATOM 787 N N . SER A 1 102 ? 2.019 9.991 -16.288 1.00 94.94 102 SER A N 1
ATOM 788 C CA . SER A 1 102 ? 0.797 10.174 -15.499 1.00 94.94 102 SER A CA 1
ATOM 789 C C . SER A 1 102 ? 0.571 9.028 -14.511 1.00 94.94 102 SER A C 1
ATOM 791 O O . SER A 1 102 ? 0.197 9.275 -13.364 1.00 94.94 102 SER A O 1
ATOM 793 N N . LEU A 1 103 ? 0.871 7.791 -14.917 1.00 94.56 103 LEU A N 1
ATOM 794 C CA . LEU A 1 103 ? 0.783 6.612 -14.056 1.00 94.56 103 LEU A CA 1
ATOM 795 C C . LEU A 1 103 ? 1.813 6.677 -12.927 1.00 94.56 103 LEU A C 1
ATOM 797 O O . LEU A 1 103 ? 1.449 6.523 -11.761 1.00 94.56 103 LEU A O 1
ATOM 801 N N . ARG A 1 104 ? 3.080 6.996 -13.237 1.00 96.00 104 ARG A N 1
ATOM 802 C CA . ARG A 1 104 ? 4.113 7.187 -12.204 1.00 96.00 104 ARG A CA 1
ATOM 803 C C . ARG A 1 104 ? 3.710 8.276 -11.212 1.00 96.00 104 ARG A C 1
ATOM 805 O O . ARG A 1 104 ? 3.899 8.096 -10.011 1.00 96.00 104 ARG A O 1
ATOM 812 N N . LYS A 1 105 ? 3.148 9.389 -11.695 1.00 95.38 105 LYS A N 1
ATOM 813 C CA . LYS A 1 105 ? 2.664 10.480 -10.841 1.00 95.38 105 LYS A CA 1
ATOM 814 C C . LYS A 1 105 ? 1.5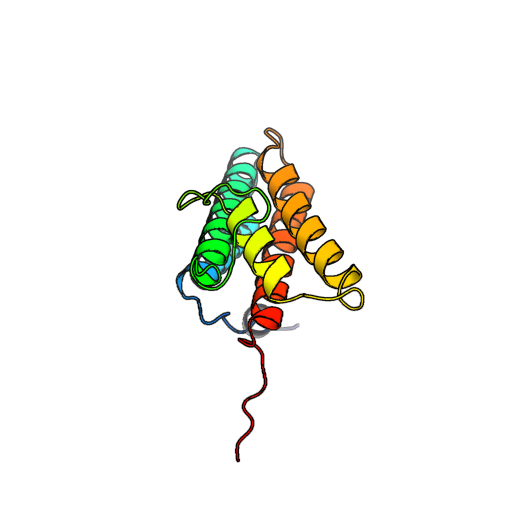36 10.014 -9.921 1.00 95.38 105 LYS A C 1
ATOM 816 O O . LYS A 1 105 ? 1.625 10.237 -8.721 1.00 95.38 105 LYS A O 1
ATOM 821 N N . TYR A 1 106 ? 0.525 9.336 -10.461 1.00 94.50 106 TYR A N 1
ATOM 822 C CA . TYR A 1 106 ? -0.603 8.827 -9.681 1.00 94.50 106 TYR A CA 1
ATOM 823 C C . TYR A 1 106 ? -0.151 7.912 -8.533 1.00 94.50 106 TYR A C 1
ATOM 825 O O . TYR A 1 106 ? -0.521 8.142 -7.384 1.00 94.50 106 TYR A O 1
ATOM 833 N N . VAL A 1 107 ? 0.694 6.916 -8.822 1.00 94.88 107 VAL A N 1
ATOM 834 C CA . VAL A 1 107 ? 1.157 5.951 -7.811 1.00 94.88 107 VAL A CA 1
ATOM 835 C C . VAL A 1 107 ? 2.015 6.637 -6.737 1.00 94.88 107 VAL A C 1
ATOM 837 O O . VAL A 1 107 ? 1.845 6.369 -5.546 1.00 94.88 107 VAL A O 1
ATOM 840 N N . LYS A 1 108 ? 2.891 7.574 -7.130 1.00 93.50 108 LYS A N 1
ATOM 841 C CA . LYS A 1 108 ? 3.698 8.370 -6.189 1.00 93.50 108 LYS A CA 1
ATOM 842 C C . LYS A 1 108 ? 2.840 9.273 -5.304 1.00 93.50 108 LYS A C 1
ATOM 844 O O . LYS A 1 108 ? 3.069 9.327 -4.098 1.00 93.50 108 LYS A O 1
ATOM 849 N N . ASP A 1 109 ? 1.845 9.945 -5.878 1.00 93.62 109 ASP A N 1
ATOM 850 C CA . ASP A 1 109 ? 0.936 10.823 -5.136 1.00 93.62 109 ASP A CA 1
ATOM 851 C C . ASP A 1 109 ? 0.060 10.007 -4.162 1.00 93.62 109 ASP A C 1
ATOM 853 O O . ASP A 1 109 ? -0.135 10.418 -3.015 1.00 93.62 109 ASP A O 1
ATOM 857 N N . ALA A 1 110 ? -0.392 8.810 -4.562 1.00 92.69 110 ALA A N 1
ATOM 858 C CA . ALA A 1 110 ? -1.098 7.879 -3.680 1.00 92.69 110 ALA A CA 1
ATOM 859 C C . ALA A 1 110 ? -0.220 7.445 -2.494 1.00 92.69 110 ALA A C 1
ATOM 861 O O . ALA A 1 110 ? -0.647 7.556 -1.343 1.00 92.69 110 ALA A O 1
ATOM 862 N N . TYR A 1 111 ? 1.029 7.032 -2.747 1.00 94.50 111 TYR A N 1
ATOM 863 C CA . TYR A 1 111 ? 1.994 6.728 -1.685 1.00 94.50 111 TYR A CA 1
ATOM 864 C C . TYR A 1 111 ? 2.213 7.929 -0.757 1.00 94.50 111 TYR A C 1
ATOM 866 O O . TYR A 1 111 ? 2.116 7.797 0.464 1.00 94.50 111 TYR A O 1
ATOM 874 N N . GLN A 1 112 ? 2.433 9.123 -1.308 1.00 92.38 112 GLN A N 1
ATOM 875 C CA . GLN A 1 112 ? 2.680 10.322 -0.512 1.00 92.38 112 GLN A CA 1
ATOM 876 C C . GLN A 1 112 ? 1.506 10.654 0.420 1.00 92.38 112 GLN A C 1
ATOM 878 O O . GLN A 1 112 ? 1.732 11.010 1.579 1.00 92.38 112 GLN A O 1
ATOM 883 N N . LEU A 1 113 ? 0.262 10.487 -0.044 1.00 89.25 113 LEU A N 1
ATOM 884 C CA . LEU A 1 113 ? -0.929 10.705 0.776 1.00 89.25 113 LEU A CA 1
ATOM 885 C C . LEU A 1 113 ? -0.966 9.769 1.994 1.00 89.25 113 LEU A C 1
ATOM 887 O O . LEU A 1 113 ? -1.269 10.222 3.100 1.00 89.25 113 LEU A O 1
ATOM 891 N N . THR A 1 114 ? -0.593 8.495 1.829 1.00 88.25 114 THR A N 1
ATOM 892 C CA . THR A 1 114 ? -0.525 7.550 2.959 1.00 88.25 114 THR A CA 1
ATOM 893 C C . THR A 1 114 ? 0.500 7.990 4.008 1.00 88.25 114 THR A C 1
ATOM 895 O O . THR A 1 114 ? 0.189 8.020 5.198 1.00 88.25 114 THR A O 1
ATOM 898 N N . VAL A 1 115 ? 1.697 8.415 3.586 1.00 86.94 115 VAL A N 1
ATOM 899 C CA . VAL A 1 115 ? 2.776 8.855 4.484 1.00 86.94 115 VAL A CA 1
ATOM 900 C C . VAL A 1 115 ? 2.382 10.126 5.232 1.00 86.94 115 VAL A C 1
ATOM 902 O O . VAL A 1 115 ? 2.551 10.214 6.447 1.00 86.94 115 VAL A O 1
ATOM 905 N N . THR A 1 116 ? 1.810 11.108 4.533 1.00 82.44 116 THR A N 1
ATOM 906 C CA . THR A 1 116 ? 1.383 12.376 5.141 1.00 82.44 116 THR A CA 1
ATOM 907 C C . THR A 1 116 ? 0.377 12.159 6.272 1.00 82.44 116 THR A C 1
ATOM 909 O O . THR A 1 116 ? 0.441 12.842 7.295 1.00 82.44 116 THR A O 1
ATOM 912 N N . LEU A 1 117 ? -0.540 11.206 6.111 1.00 77.12 117 LEU A N 1
ATOM 913 C CA . LEU A 1 117 ? -1.586 10.935 7.095 1.00 77.12 117 LEU A CA 1
ATOM 914 C C . LEU A 1 117 ? -1.092 10.041 8.244 1.00 77.12 117 LEU A C 1
ATOM 916 O O . LEU A 1 117 ? -1.539 10.223 9.373 1.00 77.12 117 LEU A O 1
ATOM 920 N N . GLN A 1 118 ? -0.110 9.162 8.009 1.00 72.50 118 GLN A N 1
ATOM 921 C CA . GLN A 1 118 ? 0.524 8.334 9.051 1.00 72.50 118 GLN A CA 1
ATOM 922 C C . GLN A 1 118 ? 1.245 9.146 10.138 1.00 72.50 118 GLN A C 1
ATOM 924 O O . GLN A 1 118 ? 1.374 8.684 11.270 1.00 72.50 118 GLN A O 1
ATOM 929 N N . HIS A 1 119 ? 1.725 10.349 9.818 1.00 72.75 119 HIS A N 1
ATOM 930 C CA . HIS A 1 119 ? 2.459 11.196 10.764 1.00 72.75 119 HIS A CA 1
ATOM 931 C C . HIS A 1 119 ? 1.571 12.173 11.550 1.00 72.75 119 HIS A C 1
ATOM 933 O O . HIS A 1 119 ? 2.075 12.921 12.393 1.00 72.75 119 HIS A O 1
ATOM 939 N N . LYS A 1 120 ? 0.253 12.183 11.312 1.00 75.69 120 LYS A N 1
ATOM 940 C CA . LYS A 1 120 ? -0.667 13.069 12.033 1.00 75.69 120 LYS A CA 1
ATOM 941 C C . LYS A 1 120 ? -1.007 12.509 13.412 1.00 75.69 120 LYS A C 1
ATOM 943 O O . LYS A 1 120 ? -1.711 11.517 13.540 1.00 75.69 120 LYS A O 1
ATOM 948 N N . ARG A 1 121 ? -0.544 13.208 14.452 1.00 70.56 121 ARG A N 1
ATOM 949 C CA . ARG A 1 121 ? -0.818 12.873 15.860 1.00 70.56 121 ARG A CA 1
ATOM 950 C C . ARG A 1 121 ? -2.291 13.017 16.252 1.00 70.56 121 ARG A C 1
ATOM 952 O O . ARG A 1 121 ? -2.757 12.236 17.060 1.00 70.56 121 ARG A O 1
ATOM 959 N N . ASN A 1 122 ? -3.030 13.942 15.648 1.00 75.56 122 ASN A N 1
ATOM 960 C CA . ASN A 1 122 ? -4.444 14.168 15.975 1.00 75.56 122 ASN A CA 1
ATOM 961 C C . ASN A 1 122 ? -5.319 13.809 14.768 1.00 75.56 122 ASN A C 1
ATOM 963 O O . ASN A 1 122 ? -6.130 14.617 14.313 1.00 75.56 122 ASN A O 1
ATOM 967 N N . ALA A 1 123 ? -5.057 12.646 14.165 1.00 80.75 123 ALA A N 1
ATOM 968 C CA . ALA A 1 123 ? -5.814 12.188 13.010 1.00 80.75 123 ALA A CA 1
ATOM 969 C C . ALA A 1 123 ? -7.285 11.997 13.397 1.00 80.75 123 ALA A C 1
ATOM 971 O O . ALA A 1 123 ? -7.585 11.371 14.411 1.00 80.75 123 ALA A O 1
ATOM 972 N N . ASN A 1 124 ? -8.201 12.522 12.586 1.00 90.38 124 ASN A N 1
ATOM 973 C CA . ASN A 1 124 ? -9.633 12.252 12.732 1.00 90.38 124 ASN A CA 1
ATOM 974 C C . ASN A 1 124 ? -10.102 11.158 11.762 1.00 90.38 124 ASN A C 1
ATOM 976 O O . ASN A 1 124 ? -9.398 10.799 10.818 1.00 90.38 124 ASN A O 1
ATOM 980 N N . PHE A 1 125 ? -11.343 10.693 11.934 1.00 93.06 125 PHE A N 1
ATOM 981 C CA . PHE A 1 125 ? -11.933 9.651 11.090 1.00 93.06 125 PHE A CA 1
ATOM 982 C C . PHE A 1 125 ? -11.757 9.891 9.583 1.00 93.06 125 PHE A C 1
ATOM 984 O O . PHE A 1 125 ? -11.395 8.968 8.862 1.00 93.06 125 PHE A O 1
ATOM 991 N N . ARG A 1 126 ? -12.003 11.115 9.086 1.00 94.00 126 ARG A N 1
ATOM 992 C CA . ARG A 1 126 ? -11.932 11.404 7.642 1.00 94.00 126 ARG A CA 1
ATOM 993 C C . ARG A 1 126 ? -10.507 11.293 7.123 1.00 94.00 126 ARG A C 1
ATOM 995 O O . ARG A 1 126 ? -10.291 10.756 6.044 1.00 94.00 126 ARG A O 1
ATOM 1002 N N . GLU A 1 127 ? -9.545 11.788 7.891 1.00 92.81 127 GLU A N 1
ATOM 1003 C CA . GLU A 1 127 ? -8.125 11.691 7.554 1.00 92.81 127 GLU A CA 1
ATOM 1004 C C . GLU A 1 127 ? -7.669 10.233 7.540 1.00 92.81 127 GLU A C 1
ATOM 1006 O O . GLU A 1 127 ? -7.036 9.793 6.585 1.00 92.81 127 GLU A O 1
ATOM 1011 N N . THR A 1 128 ? -8.059 9.451 8.542 1.00 93.50 128 THR A N 1
ATOM 1012 C CA . THR A 1 128 ? -7.730 8.026 8.594 1.00 93.50 128 THR A CA 1
ATOM 1013 C C . THR A 1 128 ? -8.404 7.246 7.472 1.00 93.50 128 THR A C 1
ATOM 1015 O O . THR A 1 128 ? -7.746 6.446 6.814 1.00 93.50 128 THR A O 1
ATOM 1018 N N . ALA A 1 129 ? -9.678 7.511 7.179 1.00 95.12 129 ALA A N 1
ATOM 1019 C CA . ALA A 1 129 ? -10.389 6.878 6.071 1.00 95.12 129 ALA A CA 1
ATOM 1020 C C . ALA A 1 129 ? -9.735 7.194 4.713 1.00 95.12 129 ALA A C 1
ATOM 1022 O O . ALA A 1 129 ? -9.576 6.294 3.891 1.00 95.12 129 ALA A O 1
ATOM 1023 N N . LEU A 1 130 ? -9.282 8.435 4.496 1.00 94.81 130 LEU A N 1
ATOM 1024 C CA . LEU A 1 130 ? -8.514 8.807 3.302 1.00 94.81 130 LEU A CA 1
ATOM 1025 C C . LEU A 1 130 ? -7.158 8.091 3.234 1.00 94.81 130 LEU A C 1
ATOM 1027 O O . LEU A 1 130 ? -6.735 7.697 2.151 1.00 94.81 130 LEU A O 1
ATOM 1031 N N . CYS A 1 131 ? -6.488 7.881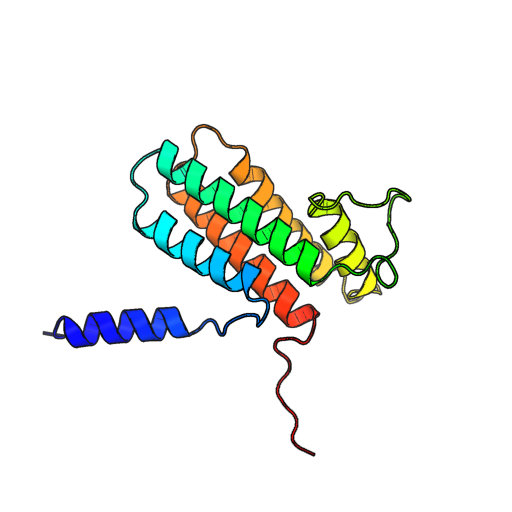 4.371 1.00 94.25 131 CYS A N 1
ATOM 1032 C CA . CYS A 1 131 ? -5.244 7.107 4.433 1.00 94.25 131 CYS A CA 1
ATOM 1033 C C . CYS A 1 131 ? -5.471 5.642 4.036 1.00 94.25 131 CYS A C 1
ATOM 1035 O O . CYS A 1 131 ? -4.705 5.083 3.246 1.00 94.25 131 CYS A O 1
ATOM 1037 N N . VAL A 1 132 ? -6.549 5.034 4.542 1.00 95.62 132 VAL A N 1
ATOM 1038 C CA . VAL A 1 132 ? -6.953 3.670 4.181 1.00 95.62 132 VAL A CA 1
ATOM 1039 C C . VAL A 1 132 ? -7.251 3.571 2.690 1.00 95.62 132 VAL A C 1
ATOM 1041 O O . VAL A 1 132 ? -6.747 2.662 2.031 1.00 95.62 132 VAL A O 1
ATOM 1044 N N . GLU A 1 133 ? -8.007 4.517 2.136 1.00 95.56 133 GLU A N 1
ATOM 1045 C CA . GLU A 1 133 ? -8.338 4.509 0.711 1.00 95.56 133 GLU A CA 1
ATOM 1046 C C . GLU A 1 133 ? -7.098 4.696 -0.169 1.00 95.56 133 GLU A C 1
ATOM 1048 O O . GLU A 1 133 ? -6.899 3.941 -1.119 1.00 95.56 133 GLU A O 1
ATOM 1053 N N . ALA A 1 134 ? -6.203 5.621 0.188 1.00 95.50 134 ALA A N 1
ATOM 1054 C CA . ALA A 1 134 ? -4.931 5.803 -0.507 1.00 95.50 134 ALA A CA 1
ATOM 1055 C C . ALA A 1 134 ? -4.065 4.532 -0.462 1.00 95.50 134 ALA A C 1
ATOM 1057 O O . ALA A 1 134 ? -3.448 4.161 -1.460 1.00 95.50 134 ALA A O 1
ATOM 1058 N N . THR A 1 135 ? -4.069 3.823 0.671 1.00 96.3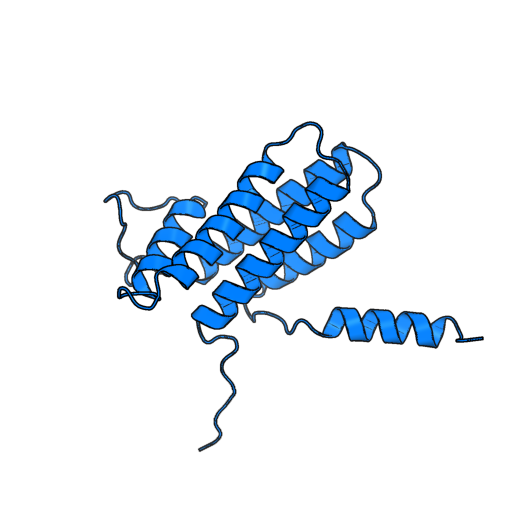8 135 THR A N 1
ATOM 1059 C CA . THR A 1 135 ? -3.349 2.552 0.837 1.00 96.38 135 THR A CA 1
ATOM 1060 C C . THR A 1 135 ? -3.930 1.466 -0.068 1.00 96.38 135 THR A C 1
ATOM 1062 O O . THR A 1 135 ? -3.180 0.787 -0.767 1.00 96.38 135 THR A O 1
ATOM 1065 N N . ARG A 1 136 ? -5.262 1.318 -0.108 1.00 95.94 136 ARG A N 1
ATOM 1066 C CA . ARG A 1 136 ? -5.944 0.349 -0.985 1.00 95.94 136 ARG A CA 1
ATOM 1067 C C . ARG A 1 136 ? -5.735 0.677 -2.460 1.00 95.94 136 ARG A C 1
ATOM 1069 O O . ARG A 1 136 ? -5.428 -0.220 -3.239 1.00 95.94 136 ARG A O 1
ATOM 1076 N N . SER A 1 137 ? -5.845 1.952 -2.826 1.00 95.50 137 SER A N 1
ATOM 1077 C CA . SER A 1 137 ? -5.582 2.445 -4.180 1.00 95.50 137 SER A CA 1
ATOM 1078 C C . SER A 1 137 ? -4.158 2.117 -4.628 1.00 95.50 137 SER A C 1
ATOM 1080 O O . SER A 1 137 ? -3.970 1.576 -5.715 1.00 95.50 137 SER A O 1
ATOM 1082 N N . LEU A 1 138 ? -3.159 2.364 -3.773 1.00 96.81 138 LEU A N 1
ATOM 1083 C CA . LEU A 1 138 ? -1.765 2.027 -4.058 1.00 96.81 138 LEU A CA 1
ATOM 1084 C C . LEU A 1 138 ? -1.566 0.515 -4.239 1.00 96.81 138 LEU A C 1
ATOM 1086 O O . LEU A 1 138 ? -0.966 0.095 -5.224 1.00 96.81 138 LEU A O 1
ATOM 1090 N N . VAL A 1 139 ? -2.090 -0.303 -3.320 1.00 97.31 139 VAL A N 1
ATOM 1091 C CA . VAL A 1 139 ? -2.007 -1.772 -3.402 1.00 97.31 139 VAL A CA 1
ATOM 1092 C C . VAL A 1 139 ? -2.628 -2.288 -4.698 1.00 97.31 139 VAL A C 1
ATOM 1094 O O . VAL A 1 139 ? -2.009 -3.085 -5.399 1.00 97.31 139 VAL A O 1
ATOM 1097 N N . ASN A 1 140 ? -3.819 -1.805 -5.049 1.00 95.75 140 ASN A N 1
ATOM 1098 C CA . ASN A 1 140 ? -4.507 -2.228 -6.264 1.00 95.75 140 ASN A CA 1
ATOM 1099 C C . ASN A 1 140 ? -3.772 -1.779 -7.527 1.00 95.75 140 ASN A C 1
ATOM 1101 O O . ASN A 1 140 ? -3.621 -2.577 -8.448 1.00 95.75 140 ASN A O 1
ATOM 1105 N N . ALA A 1 141 ? -3.275 -0.541 -7.566 1.00 96.00 141 ALA A N 1
ATOM 1106 C CA . ALA A 1 141 ? -2.492 -0.049 -8.693 1.00 96.00 141 ALA A CA 1
ATOM 1107 C C . ALA A 1 141 ? -1.234 -0.898 -8.912 1.00 96.00 141 ALA A C 1
ATOM 1109 O O . ALA A 1 141 ? -0.953 -1.297 -10.038 1.00 96.00 141 ALA A O 1
ATOM 1110 N N . ILE A 1 142 ? -0.513 -1.230 -7.839 1.00 97.38 142 ILE A N 1
ATOM 1111 C CA . ILE A 1 142 ? 0.686 -2.069 -7.917 1.00 97.38 142 ILE A CA 1
ATOM 1112 C C . ILE A 1 142 ? 0.346 -3.506 -8.329 1.00 97.38 142 ILE A C 1
ATOM 1114 O O . ILE A 1 142 ? 1.053 -4.058 -9.161 1.00 97.38 142 ILE A O 1
ATOM 1118 N N . ALA A 1 143 ? -0.747 -4.092 -7.831 1.00 96.50 143 ALA A N 1
ATOM 1119 C CA . ALA A 1 143 ? -1.196 -5.417 -8.269 1.00 96.50 143 ALA A CA 1
ATOM 1120 C C . ALA A 1 143 ? -1.553 -5.458 -9.768 1.00 96.50 143 ALA A C 1
ATOM 1122 O O . ALA A 1 143 ? -1.322 -6.463 -10.435 1.00 96.50 143 ALA A O 1
ATOM 1123 N N . ILE A 1 144 ? -2.106 -4.369 -10.313 1.00 95.19 144 ILE A N 1
ATOM 1124 C CA . ILE A 1 144 ? -2.347 -4.243 -11.758 1.00 95.19 144 ILE A CA 1
ATOM 1125 C C . ILE A 1 144 ? -1.014 -4.132 -12.506 1.00 95.19 144 ILE A C 1
ATOM 1127 O O . ILE A 1 144 ? -0.778 -4.879 -13.445 1.00 95.19 144 ILE A O 1
ATOM 1131 N N . ILE A 1 145 ? -0.120 -3.238 -12.070 1.00 95.50 145 ILE A N 1
ATOM 1132 C CA . ILE A 1 145 ? 1.185 -3.015 -12.717 1.00 95.50 145 ILE A CA 1
ATOM 1133 C C . ILE A 1 145 ? 2.050 -4.284 -12.699 1.00 95.50 145 ILE A C 1
ATOM 1135 O O . ILE A 1 145 ? 2.801 -4.522 -13.639 1.00 95.50 145 ILE A O 1
ATOM 1139 N N . SER A 1 146 ? 1.938 -5.113 -11.661 1.00 95.44 146 SER A N 1
ATOM 1140 C CA . SER A 1 146 ? 2.697 -6.357 -11.539 1.00 95.44 146 SER A CA 1
ATOM 1141 C C . SER A 1 146 ? 2.146 -7.515 -12.376 1.00 95.44 146 SER A C 1
ATOM 1143 O O . SER A 1 146 ? 2.688 -8.613 -12.286 1.00 95.44 146 SER A O 1
ATOM 1145 N N . GLY A 1 147 ? 1.042 -7.316 -13.103 1.00 93.69 147 GLY A N 1
ATOM 1146 C CA . GLY A 1 147 ? 0.349 -8.366 -13.855 1.00 93.69 147 GLY A CA 1
ATOM 1147 C C . GLY A 1 147 ? -0.424 -9.363 -12.985 1.00 93.69 147 GLY A C 1
ATOM 1148 O O . GLY A 1 147 ? -0.994 -10.331 -13.473 1.00 93.69 147 GLY A O 1
ATOM 1149 N N . GLN A 1 148 ? -0.512 -9.131 -11.674 1.00 91.50 148 GLN A N 1
ATOM 1150 C CA . GLN A 1 148 ? -1.217 -10.019 -10.741 1.00 91.50 148 GLN A CA 1
ATOM 1151 C C . GLN A 1 148 ? -2.742 -9.996 -10.942 1.00 91.50 148 GLN A C 1
ATOM 1153 O O . GLN A 1 148 ? -3.461 -10.851 -10.424 1.00 91.50 148 GLN A O 1
ATOM 1158 N N . ARG A 1 149 ? -3.228 -8.993 -11.679 1.00 91.38 149 ARG A N 1
ATOM 1159 C CA . ARG A 1 149 ? -4.617 -8.827 -12.118 1.00 91.38 149 ARG A CA 1
ATOM 1160 C C . ARG A 1 149 ? -4.813 -9.120 -13.603 1.00 91.38 149 ARG A C 1
ATOM 1162 O O . ARG A 1 149 ? -5.905 -8.863 -14.109 1.00 91.38 149 ARG A O 1
ATOM 1169 N N . ASP A 1 150 ? -3.785 -9.598 -14.302 1.00 90.19 150 ASP A N 1
ATOM 1170 C CA . ASP A 1 150 ? -3.924 -9.920 -15.715 1.00 90.19 150 ASP A CA 1
ATOM 1171 C C . ASP A 1 150 ? -4.920 -11.076 -15.877 1.00 90.19 150 ASP A C 1
ATOM 1173 O O . ASP A 1 150 ? -4.906 -12.029 -15.088 1.00 90.19 150 ASP A O 1
ATOM 1177 N N . PRO A 1 151 ? -5.822 -11.007 -16.870 1.00 86.38 151 PRO A N 1
ATOM 1178 C CA . PRO A 1 151 ? -6.749 -12.093 -17.124 1.00 86.38 151 PRO A CA 1
ATOM 1179 C C . PRO A 1 151 ? -5.972 -13.347 -17.525 1.00 86.38 151 PRO A C 1
ATOM 1181 O O . PRO A 1 151 ? -5.018 -13.283 -18.302 1.00 86.38 151 PRO A O 1
ATOM 1184 N N . TYR A 1 152 ? -6.413 -14.504 -17.035 1.00 80.25 152 TYR A N 1
ATOM 1185 C CA . TYR A 1 152 ? -5.886 -15.772 -17.520 1.00 80.25 152 TYR A CA 1
ATOM 1186 C C . TYR A 1 152 ? -6.303 -15.944 -18.985 1.00 80.25 152 TYR A C 1
ATOM 1188 O O . TYR A 1 152 ? -7.494 -15.914 -19.301 1.00 80.25 152 TYR A O 1
ATOM 1196 N N . ILE A 1 153 ? -5.328 -16.081 -19.884 1.00 77.56 153 ILE A N 1
ATOM 1197 C CA . ILE A 1 153 ? -5.584 -16.414 -21.285 1.00 77.56 153 ILE A CA 1
ATOM 1198 C C . ILE A 1 153 ? -5.356 -17.918 -21.425 1.00 77.56 153 ILE A C 1
ATOM 1200 O O . ILE A 1 153 ? -4.212 -18.370 -21.429 1.00 77.56 153 ILE A O 1
ATOM 1204 N N . ASP A 1 154 ? -6.445 -18.683 -21.515 1.00 55.94 154 ASP A N 1
ATOM 1205 C CA . ASP A 1 154 ? -6.384 -20.082 -21.942 1.00 55.94 154 ASP A CA 1
ATOM 1206 C C . ASP A 1 154 ? -5.965 -20.118 -23.423 1.00 55.94 154 ASP A C 1
ATOM 1208 O O . ASP A 1 154 ? -6.636 -19.522 -24.272 1.00 55.94 154 ASP A O 1
ATOM 1212 N N . PHE A 1 155 ? -4.846 -20.784 -23.723 1.00 57.41 155 PHE A N 1
ATOM 1213 C CA . PHE A 1 155 ? -4.402 -21.089 -25.090 1.00 57.41 155 PHE A CA 1
ATOM 1214 C C . PHE A 1 155 ? -4.814 -22.504 -25.496 1.00 57.41 155 PHE A C 1
ATOM 1216 O O . PHE A 1 155 ? -4.652 -23.427 -24.664 1.00 57.41 155 PHE A O 1
#

Secondary structure (DSSP, 8-state):
---HHHHHHHHHHHHTTS---S-HHHHHHHHHHHHHHHH--SHHHHHHHHHHHHHHHHHHHHHH--TTTS--TTSPPPPTT-HHHHHHHHHHHHT-SGGGHHHHHHHHHHHHHHHHHHT-TT--HHHHHHHHHHHHHHHHHHHHHTTTTPPP---